Protein AF-A0A1D2W5T7-F1 (afdb_monomer)

Solvent-accessible surface area (backbone atoms only — not comparable to full-atom values): 7950 Å² total; per-residue (Å²): 133,84,79,81,75,55,67,69,58,53,54,51,51,51,51,52,50,53,52,50,51,50,52,52,44,51,51,34,52,51,49,40,47,42,39,49,69,76,66,62,48,64,67,79,83,39,41,67,46,51,48,54,44,51,53,52,51,50,53,51,53,52,51,38,10,49,66,32,52,65,69,72,65,90,66,56,71,65,58,53,53,50,49,43,51,52,52,13,48,52,48,6,49,54,54,22,52,52,47,20,51,73,76,45,80,57,52,87,46,71,67,36,53,52,46,17,51,51,44,13,52,52,41,34,51,52,54,52,51,52,49,52,53,40,51,53,40,9,56,54,21,41,54,53,56,64,74,73,107

Structure (mmCIF, N/CA/C/O backbone):
data_AF-A0A1D2W5T7-F1
#
_entry.id   AF-A0A1D2W5T7-F1
#
loop_
_atom_site.group_PDB
_atom_site.id
_atom_site.type_symbol
_atom_site.label_atom_id
_atom_site.label_alt_id
_atom_site.label_comp_id
_atom_site.label_asym_id
_atom_site.label_entity_id
_atom_site.label_seq_id
_atom_site.pdbx_PDB_ins_code
_atom_site.Cartn_x
_atom_site.Cartn_y
_atom_site.Cartn_z
_atom_site.occupancy
_atom_site.B_iso_or_equiv
_atom_site.auth_seq_id
_atom_site.auth_comp_id
_atom_site.auth_asym_id
_atom_site.auth_atom_id
_atom_site.pdbx_PDB_model_num
ATOM 1 N N . MET A 1 1 ? -23.166 -20.140 32.694 1.00 45.22 1 MET A N 1
ATOM 2 C CA . MET A 1 1 ? -22.192 -19.107 33.109 1.00 45.22 1 MET A CA 1
ATOM 3 C C . MET A 1 1 ? -21.396 -18.687 31.884 1.00 45.22 1 MET A C 1
ATOM 5 O O . MET A 1 1 ? -20.708 -19.525 31.320 1.00 45.22 1 MET A O 1
ATOM 9 N N . LYS A 1 2 ? -21.539 -17.440 31.418 1.00 52.62 2 LYS A N 1
ATOM 10 C CA . LYS A 1 2 ? -20.643 -16.873 30.397 1.00 52.62 2 LYS A CA 1
ATOM 11 C C . LYS A 1 2 ? -19.289 -16.681 31.086 1.00 52.62 2 LYS A C 1
ATOM 13 O O . LYS A 1 2 ? -19.241 -15.978 32.091 1.00 52.62 2 LYS A O 1
ATOM 18 N N . ALA A 1 3 ? -18.236 -17.350 30.622 1.00 61.34 3 ALA A N 1
ATOM 19 C CA . ALA A 1 3 ? -16.894 -17.098 31.133 1.00 61.34 3 ALA A CA 1
ATOM 20 C C . ALA A 1 3 ? -16.550 -15.639 30.812 1.00 61.34 3 ALA A C 1
ATOM 22 O O . ALA A 1 3 ? -16.519 -15.257 29.642 1.00 61.34 3 ALA A O 1
ATOM 23 N N . VAL A 1 4 ? -16.381 -14.814 31.843 1.00 67.88 4 VAL A N 1
ATOM 24 C CA . VAL A 1 4 ? -15.910 -13.440 31.674 1.00 67.88 4 VAL A CA 1
ATOM 25 C C . VAL A 1 4 ? -14.463 -13.552 31.208 1.00 67.88 4 VAL A C 1
ATOM 27 O O . VAL A 1 4 ? -13.594 -13.970 31.972 1.00 67.88 4 VAL A O 1
ATOM 30 N N . LYS A 1 5 ? -14.226 -13.292 29.920 1.00 68.38 5 LYS A N 1
ATOM 31 C CA . LYS A 1 5 ? -12.878 -13.255 29.350 1.00 68.38 5 LYS A CA 1
ATOM 32 C C . LYS A 1 5 ? -12.178 -12.032 29.950 1.00 68.38 5 LYS A C 1
ATOM 34 O O . LYS A 1 5 ? -12.748 -10.946 29.948 1.00 68.38 5 LYS A O 1
ATOM 39 N N . ASP A 1 6 ? -10.987 -12.219 30.511 1.00 86.06 6 ASP A N 1
ATOM 40 C CA . ASP A 1 6 ? -10.210 -11.118 31.087 1.00 86.06 6 ASP A CA 1
ATOM 41 C C . ASP A 1 6 ? -9.749 -10.178 29.961 1.00 86.06 6 ASP A C 1
ATOM 43 O O . ASP A 1 6 ? -8.974 -10.577 29.084 1.00 86.06 6 ASP A O 1
ATOM 47 N N . GLU A 1 7 ? -10.214 -8.927 29.996 1.00 86.06 7 GLU A N 1
ATOM 48 C CA . GLU A 1 7 ? -9.876 -7.887 29.017 1.00 86.06 7 GLU A CA 1
ATOM 49 C C . GLU A 1 7 ? -8.358 -7.689 28.870 1.00 86.06 7 GLU A C 1
ATOM 51 O O . GLU A 1 7 ? -7.861 -7.359 27.788 1.00 86.06 7 GLU A O 1
ATOM 56 N N . ARG A 1 8 ? -7.579 -7.922 29.938 1.00 85.00 8 ARG A N 1
ATOM 57 C CA . ARG A 1 8 ? -6.113 -7.814 29.893 1.00 85.00 8 ARG A CA 1
ATOM 58 C C . ARG A 1 8 ? -5.506 -8.909 29.027 1.00 85.00 8 ARG A C 1
ATOM 60 O O . ARG A 1 8 ? -4.585 -8.628 28.260 1.00 85.00 8 ARG A O 1
ATOM 67 N N . ILE A 1 9 ? -6.014 -10.135 29.146 1.00 87.00 9 ILE A N 1
ATOM 68 C CA . ILE A 1 9 ? -5.543 -11.283 28.364 1.00 87.00 9 ILE A CA 1
ATOM 69 C C . ILE A 1 9 ? -5.905 -11.077 26.892 1.00 87.00 9 ILE A C 1
ATOM 71 O O . ILE A 1 9 ? -5.043 -11.232 26.029 1.00 87.00 9 ILE A O 1
ATOM 75 N N . GLU A 1 10 ? -7.128 -10.628 26.605 1.00 88.00 10 GLU A N 1
ATOM 76 C CA . GLU A 1 10 ? -7.578 -10.330 25.240 1.00 88.00 10 GLU A CA 1
ATOM 77 C C . GLU A 1 10 ? -6.736 -9.232 24.571 1.00 88.00 10 GLU A C 1
ATOM 79 O O . GLU A 1 10 ? -6.321 -9.364 23.418 1.00 88.00 10 GLU A O 1
ATOM 84 N N . LYS A 1 11 ? -6.395 -8.165 25.303 1.00 87.06 11 LYS A N 1
ATOM 85 C CA . LYS A 1 11 ? -5.528 -7.098 24.784 1.00 87.06 11 LYS A CA 1
ATOM 86 C C . LYS A 1 11 ? -4.128 -7.602 24.425 1.00 87.06 11 LYS A C 1
ATOM 88 O O . LYS A 1 11 ? -3.545 -7.152 23.436 1.00 87.06 11 LYS A O 1
ATOM 93 N N . ILE A 1 12 ? -3.576 -8.514 25.225 1.00 89.06 12 ILE A N 1
ATOM 94 C CA . ILE A 1 12 ? -2.266 -9.124 24.970 1.00 89.06 12 ILE A CA 1
ATOM 95 C C . ILE A 1 12 ? -2.336 -10.057 23.752 1.00 89.06 12 ILE A C 1
ATOM 97 O O . ILE A 1 12 ? -1.475 -9.970 22.877 1.00 89.06 12 ILE A O 1
ATOM 101 N N . GLU A 1 13 ? -3.375 -10.888 23.660 1.00 88.88 13 GLU A N 1
ATOM 102 C CA . GLU A 1 13 ? -3.624 -11.790 22.527 1.00 88.88 13 GLU A CA 1
ATOM 103 C C . GLU A 1 13 ? -3.715 -11.007 21.207 1.00 88.88 13 GLU A C 1
ATOM 105 O O . GLU A 1 13 ? -2.975 -11.287 20.261 1.00 88.88 13 GLU A O 1
ATOM 110 N N . ASN A 1 14 ? -4.519 -9.940 21.178 1.00 86.75 14 ASN A N 1
ATOM 111 C CA . ASN A 1 14 ? -4.664 -9.066 20.013 1.00 86.75 14 ASN A CA 1
ATOM 112 C C . ASN A 1 14 ? -3.344 -8.383 19.622 1.00 86.75 14 ASN A C 1
ATOM 114 O O . ASN A 1 14 ? -3.035 -8.261 18.436 1.00 86.75 14 ASN A O 1
ATOM 118 N N . LYS A 1 15 ? -2.528 -7.974 20.603 1.00 88.81 15 LYS A N 1
ATOM 119 C CA . LYS A 1 15 ? -1.207 -7.380 20.347 1.00 88.81 15 LYS A CA 1
ATOM 120 C C . LYS A 1 15 ? -0.258 -8.376 19.680 1.00 88.81 15 LYS A C 1
ATOM 122 O O . LYS A 1 15 ? 0.398 -8.026 18.699 1.00 88.81 15 LYS A O 1
ATOM 127 N N . TYR A 1 16 ? -0.180 -9.607 20.187 1.00 91.75 16 TYR A N 1
ATOM 128 C CA . TYR A 1 16 ? 0.649 -10.643 19.568 1.00 91.75 16 TYR A CA 1
ATOM 129 C C . TYR A 1 16 ? 0.131 -11.038 18.186 1.00 91.75 16 TYR A C 1
ATOM 131 O O . TYR A 1 16 ? 0.937 -11.189 17.270 1.00 91.75 16 TYR A O 1
ATOM 139 N N . GLY A 1 17 ? -1.190 -11.113 18.003 1.00 91.62 17 GLY A N 1
ATOM 140 C CA . GLY A 1 17 ? -1.811 -11.336 16.698 1.00 91.62 17 GLY A CA 1
ATOM 141 C C . GLY A 1 17 ? -1.439 -10.257 15.677 1.00 91.62 17 GLY A C 1
ATOM 142 O O . GLY A 1 17 ? -1.021 -10.582 14.568 1.00 91.62 17 GLY A O 1
ATOM 143 N N . ALA A 1 18 ? -1.499 -8.978 16.061 1.00 88.06 18 ALA A N 1
ATOM 144 C CA . ALA A 1 18 ? -1.096 -7.868 15.197 1.00 88.06 18 ALA A CA 1
ATOM 145 C C . ALA A 1 18 ? 0.399 -7.925 14.837 1.00 88.06 18 ALA A C 1
ATOM 147 O O . ALA A 1 18 ? 0.764 -7.753 13.675 1.00 88.06 18 ALA A O 1
ATOM 148 N N . HIS A 1 19 ? 1.273 -8.219 15.805 1.00 92.50 19 HIS A N 1
ATOM 149 C CA . HIS A 1 19 ? 2.704 -8.390 15.538 1.00 92.50 19 HIS A CA 1
ATOM 150 C C . HIS A 1 19 ? 2.978 -9.572 14.599 1.00 92.50 19 HIS A C 1
ATOM 152 O O . HIS A 1 19 ? 3.754 -9.433 13.655 1.00 92.50 19 HIS A O 1
ATOM 158 N N . ALA A 1 20 ? 2.324 -10.716 14.816 1.00 94.12 20 ALA A N 1
ATOM 159 C CA . ALA A 1 20 ? 2.448 -11.880 13.945 1.00 94.12 20 ALA A CA 1
ATOM 160 C C . ALA A 1 20 ? 1.977 -11.561 12.519 1.00 94.12 20 ALA A C 1
ATOM 162 O O . ALA A 1 20 ? 2.668 -11.893 11.557 1.00 94.12 20 ALA A O 1
ATOM 163 N N . PHE A 1 21 ? 0.852 -10.851 12.378 1.00 93.50 21 PHE A N 1
ATOM 164 C CA . PHE A 1 21 ? 0.351 -10.395 11.084 1.00 93.50 21 PHE A CA 1
ATOM 165 C C . PHE A 1 21 ? 1.360 -9.495 10.356 1.00 93.50 21 PHE A C 1
ATOM 167 O O . PHE A 1 21 ? 1.617 -9.711 9.171 1.00 93.50 21 PHE A O 1
ATOM 174 N N . ILE A 1 22 ? 1.971 -8.529 11.053 1.00 92.06 22 ILE A N 1
ATOM 175 C CA . ILE A 1 22 ? 2.999 -7.642 10.482 1.00 92.06 22 ILE A CA 1
ATOM 176 C C . ILE A 1 22 ? 4.215 -8.447 10.014 1.00 92.06 22 ILE A C 1
ATOM 178 O O . ILE A 1 22 ? 4.685 -8.242 8.896 1.00 92.06 22 ILE A O 1
ATOM 182 N N . ILE A 1 23 ? 4.704 -9.385 10.830 1.00 95.94 23 ILE A N 1
ATOM 183 C CA . ILE A 1 23 ? 5.864 -10.222 10.490 1.00 95.94 23 ILE A CA 1
ATOM 184 C C . ILE A 1 23 ? 5.569 -11.081 9.255 1.00 95.94 23 ILE A C 1
ATOM 186 O O . ILE A 1 23 ? 6.355 -11.083 8.309 1.00 95.94 23 ILE A O 1
ATOM 190 N N . ILE A 1 24 ? 4.427 -11.776 9.226 1.00 96.38 24 ILE A N 1
ATOM 191 C CA . ILE A 1 24 ? 4.031 -12.617 8.085 1.00 96.38 24 ILE A CA 1
ATOM 192 C C . ILE A 1 24 ? 3.877 -11.765 6.823 1.00 96.38 24 ILE A C 1
ATOM 194 O O . ILE A 1 24 ? 4.383 -12.133 5.765 1.00 96.38 24 ILE A O 1
ATOM 198 N N . SER A 1 25 ? 3.235 -10.604 6.935 1.00 93.81 25 SER A N 1
ATOM 199 C CA . SER A 1 25 ? 3.067 -9.667 5.821 1.00 93.81 25 SER A CA 1
ATOM 200 C C . SER A 1 25 ? 4.412 -9.191 5.269 1.00 93.81 25 SER A C 1
ATOM 202 O O . SER A 1 25 ? 4.621 -9.205 4.057 1.00 93.81 25 SER A O 1
ATOM 204 N N . ALA A 1 26 ? 5.353 -8.838 6.149 1.00 93.12 26 ALA A N 1
ATOM 205 C CA . ALA A 1 26 ? 6.701 -8.438 5.762 1.00 93.12 26 ALA A CA 1
ATOM 206 C C . ALA A 1 26 ? 7.459 -9.570 5.052 1.00 93.12 26 ALA A C 1
ATOM 208 O O . ALA A 1 26 ? 8.131 -9.319 4.050 1.00 93.12 26 ALA A O 1
ATOM 209 N N . LEU A 1 27 ? 7.322 -10.815 5.521 1.00 96.12 27 LEU A N 1
ATOM 210 C CA . LEU A 1 27 ? 7.927 -11.989 4.884 1.00 96.12 27 LEU A CA 1
ATOM 211 C C . LEU A 1 27 ? 7.330 -12.268 3.500 1.00 96.12 27 LEU A C 1
ATOM 213 O O . LEU A 1 27 ? 8.081 -12.519 2.560 1.00 96.12 27 LEU A O 1
ATOM 217 N N . LEU A 1 28 ? 6.004 -12.186 3.351 1.00 96.50 28 LEU A N 1
ATOM 218 C CA . LEU A 1 28 ? 5.323 -12.392 2.068 1.00 96.50 28 LEU A CA 1
ATOM 219 C C . LEU A 1 28 ? 5.736 -11.338 1.036 1.00 96.50 28 LEU A C 1
ATOM 221 O O . LEU A 1 28 ? 6.112 -11.698 -0.081 1.00 96.50 28 LEU A O 1
ATOM 225 N N . ILE A 1 29 ? 5.738 -10.056 1.420 1.00 92.31 29 ILE A N 1
ATOM 226 C CA . ILE A 1 29 ? 6.212 -8.971 0.550 1.00 92.31 29 ILE A CA 1
ATOM 227 C C . ILE A 1 29 ? 7.682 -9.189 0.184 1.00 92.31 29 ILE A C 1
ATOM 229 O O . ILE A 1 29 ? 8.031 -9.136 -0.993 1.00 92.31 29 ILE A O 1
ATOM 233 N N . SER A 1 30 ? 8.544 -9.464 1.167 1.00 92.50 30 SER A N 1
ATOM 234 C CA . SER A 1 30 ? 9.977 -9.672 0.921 1.00 92.50 30 SER A CA 1
ATOM 235 C C . SER A 1 30 ? 10.225 -10.852 -0.019 1.00 92.50 30 SER A C 1
ATOM 237 O O . SER A 1 30 ? 11.044 -10.740 -0.927 1.00 92.50 30 SER A O 1
ATOM 239 N N . SER A 1 31 ? 9.483 -11.954 0.140 1.00 94.81 31 SER A N 1
ATOM 240 C CA . SER A 1 31 ? 9.542 -13.112 -0.760 1.00 94.81 31 SER A CA 1
ATOM 241 C C . SER A 1 31 ? 9.149 -12.735 -2.191 1.00 94.81 31 SER A C 1
ATOM 243 O O . SER A 1 31 ? 9.893 -13.018 -3.132 1.00 94.81 31 SER A O 1
ATOM 245 N N . ALA A 1 32 ? 8.021 -12.037 -2.365 1.00 92.75 32 ALA A N 1
ATOM 246 C CA . ALA A 1 32 ? 7.553 -11.601 -3.678 1.00 92.75 32 ALA A CA 1
ATOM 247 C C . ALA A 1 32 ? 8.546 -10.638 -4.352 1.00 92.75 32 ALA A C 1
ATOM 249 O O . ALA A 1 32 ? 8.858 -10.800 -5.533 1.00 92.75 32 ALA A O 1
ATOM 250 N N . LEU A 1 33 ? 9.102 -9.680 -3.603 1.00 88.38 33 LEU A N 1
ATOM 251 C CA . LEU A 1 33 ? 10.123 -8.759 -4.105 1.00 88.38 33 LEU A CA 1
ATOM 252 C C . LEU A 1 33 ? 11.414 -9.489 -4.474 1.00 88.38 33 LEU A C 1
ATOM 254 O O . LEU A 1 33 ? 11.968 -9.231 -5.537 1.00 88.38 33 LEU A O 1
ATOM 258 N N . PHE A 1 34 ? 11.877 -10.427 -3.649 1.00 90.69 34 PHE A N 1
ATOM 259 C CA . PHE A 1 34 ? 13.071 -11.216 -3.941 1.00 90.69 34 PHE A CA 1
ATOM 260 C C . PHE A 1 34 ? 12.894 -12.047 -5.219 1.00 90.69 34 PHE A C 1
ATOM 262 O O . PHE A 1 34 ? 13.729 -11.987 -6.123 1.00 90.69 34 PHE A O 1
ATOM 269 N N . LYS A 1 35 ? 11.768 -12.758 -5.351 1.00 93.31 35 LYS A N 1
ATOM 270 C CA . LYS A 1 35 ? 11.448 -13.544 -6.552 1.00 93.31 35 LYS A CA 1
ATOM 271 C C . LYS A 1 35 ? 11.306 -12.671 -7.802 1.00 93.31 35 LYS A C 1
ATOM 273 O O . LYS A 1 35 ? 11.799 -13.046 -8.862 1.00 93.31 35 LYS A O 1
ATOM 278 N N . SER A 1 36 ? 10.666 -11.510 -7.680 1.00 87.50 36 SER A N 1
ATOM 279 C CA . SER A 1 36 ? 10.417 -10.601 -8.803 1.00 87.50 36 SER A CA 1
ATOM 280 C C . SER A 1 36 ? 11.666 -9.832 -9.248 1.00 87.50 36 SER A C 1
ATOM 282 O O . SER A 1 36 ? 11.925 -9.723 -10.445 1.00 87.50 36 SER A O 1
ATOM 284 N N . LEU A 1 37 ? 12.443 -9.298 -8.300 1.00 85.31 37 LEU A N 1
ATOM 285 C CA . LEU A 1 37 ? 13.539 -8.363 -8.577 1.00 85.31 37 LEU A CA 1
ATOM 286 C C . LEU A 1 37 ? 14.911 -9.037 -8.622 1.00 85.31 37 LEU A C 1
ATOM 288 O O . LEU A 1 37 ? 15.722 -8.683 -9.470 1.00 85.31 37 LEU A O 1
ATOM 292 N N . ILE A 1 38 ? 15.180 -9.986 -7.720 1.00 88.81 38 ILE A N 1
ATOM 293 C CA . ILE A 1 38 ? 16.498 -10.634 -7.617 1.00 88.81 38 ILE A CA 1
ATOM 294 C C . ILE A 1 38 ? 16.562 -11.868 -8.512 1.00 88.81 38 ILE A C 1
ATOM 296 O O . ILE A 1 38 ? 17.522 -12.043 -9.255 1.00 88.81 38 ILE A O 1
ATOM 300 N N . LEU A 1 39 ? 15.531 -12.714 -8.464 1.00 91.44 39 LEU A 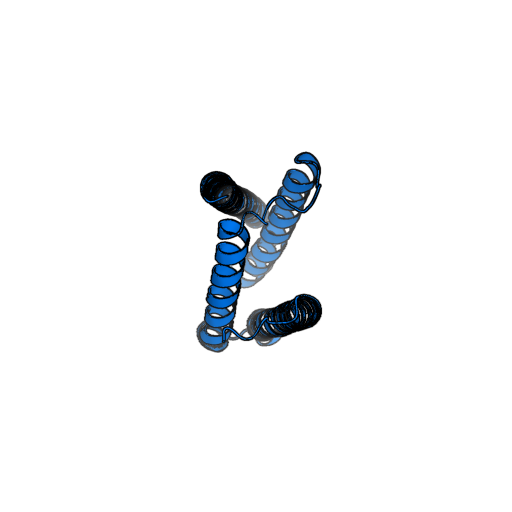N 1
ATOM 301 C CA . LEU A 1 39 ? 15.488 -13.948 -9.255 1.00 91.44 39 LEU A CA 1
ATOM 302 C C . LEU A 1 39 ? 14.866 -13.764 -10.647 1.00 91.44 39 LEU A C 1
AT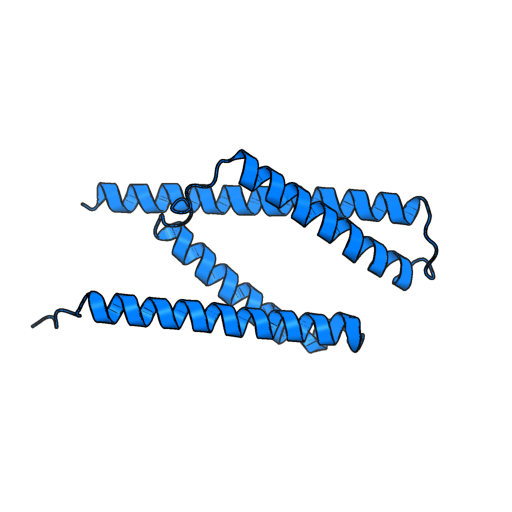OM 304 O O . LEU A 1 39 ? 14.948 -14.674 -11.467 1.00 91.44 39 LEU A O 1
ATOM 308 N N . ASN A 1 40 ? 14.241 -12.610 -10.910 1.00 87.88 40 ASN A N 1
ATOM 309 C CA . ASN A 1 40 ? 13.548 -12.298 -12.164 1.00 87.88 40 ASN A CA 1
ATOM 310 C C . ASN A 1 40 ? 12.551 -13.396 -12.599 1.00 87.88 40 ASN A C 1
ATOM 312 O O . ASN A 1 40 ? 12.431 -13.721 -13.781 1.00 87.88 40 ASN A O 1
ATOM 316 N N . LEU A 1 41 ? 11.849 -13.996 -11.632 1.00 91.75 41 LEU A N 1
ATOM 317 C CA . LEU A 1 41 ? 10.863 -15.043 -11.890 1.00 91.75 41 LEU A CA 1
ATOM 318 C C . LEU A 1 41 ? 9.550 -14.452 -12.426 1.00 91.75 41 LEU A C 1
ATOM 320 O O . LEU A 1 41 ? 9.179 -13.326 -12.071 1.00 91.75 41 LEU A O 1
ATOM 324 N N . PRO A 1 42 ? 8.797 -15.206 -13.248 1.00 92.25 42 PRO A N 1
ATOM 325 C CA . PRO A 1 42 ? 7.492 -14.759 -13.713 1.00 92.25 42 PRO A CA 1
ATOM 326 C C . PRO A 1 42 ? 6.485 -14.688 -12.555 1.00 92.25 42 PRO A C 1
ATOM 328 O O . PRO A 1 42 ? 6.559 -15.461 -11.603 1.00 92.25 42 PRO A O 1
ATOM 331 N N . PHE A 1 43 ? 5.493 -13.794 -12.671 1.00 87.31 43 PHE A N 1
ATOM 332 C CA . PHE A 1 43 ? 4.479 -13.522 -11.633 1.00 87.31 43 PHE A CA 1
ATOM 333 C C . PHE A 1 43 ? 3.801 -14.777 -11.069 1.00 87.31 43 PHE A C 1
ATOM 335 O O . PHE A 1 43 ? 3.505 -14.849 -9.879 1.00 87.31 43 PHE A O 1
ATOM 342 N N . LYS A 1 44 ? 3.615 -15.802 -11.907 1.00 94.94 44 LYS A N 1
ATOM 343 C CA . LYS A 1 44 ? 3.026 -17.088 -11.517 1.00 94.94 44 LYS A CA 1
ATOM 344 C C . LYS A 1 44 ? 3.763 -17.762 -10.346 1.00 94.94 44 LYS A C 1
ATOM 346 O O . LYS A 1 44 ? 3.105 -18.392 -9.526 1.00 94.94 44 LYS A O 1
ATOM 351 N N . GLU A 1 45 ? 5.080 -17.581 -10.230 1.00 95.69 45 GLU A N 1
ATOM 352 C CA . GLU A 1 45 ? 5.929 -18.207 -9.198 1.00 95.69 45 GLU A CA 1
ATOM 353 C C . GLU A 1 45 ? 5.822 -17.553 -7.811 1.00 95.69 45 GLU A C 1
ATOM 355 O O . GLU A 1 45 ? 6.322 -18.097 -6.822 1.00 95.69 45 GLU A O 1
ATOM 360 N N . TYR A 1 46 ? 5.202 -16.374 -7.722 1.00 94.56 46 TYR A N 1
ATOM 361 C CA . TYR A 1 46 ? 4.925 -15.679 -6.458 1.00 94.56 46 TYR A CA 1
ATOM 362 C C . TYR A 1 46 ? 3.472 -15.196 -6.339 1.00 94.56 46 TYR A C 1
ATOM 364 O O . TYR A 1 46 ? 3.132 -14.341 -5.512 1.00 94.56 46 TYR A O 1
ATOM 372 N N . LEU A 1 47 ? 2.592 -15.748 -7.180 1.00 94.44 47 LEU A N 1
ATOM 373 C CA . LEU A 1 47 ? 1.172 -15.422 -7.203 1.00 94.44 47 LEU A CA 1
ATOM 374 C C . LEU A 1 47 ? 0.506 -15.798 -5.878 1.00 94.44 47 LEU A C 1
ATOM 376 O O . LEU A 1 47 ? -0.270 -15.015 -5.337 1.00 94.44 47 LEU A O 1
ATOM 380 N N . THR A 1 48 ? 0.830 -16.974 -5.340 1.00 95.25 48 THR A N 1
ATOM 381 C CA . THR A 1 48 ? 0.245 -17.478 -4.093 1.00 95.25 48 THR A CA 1
ATOM 382 C C . THR A 1 48 ? 0.565 -16.559 -2.916 1.00 95.25 48 THR A C 1
ATOM 384 O O . THR A 1 48 ? -0.345 -16.163 -2.191 1.00 95.25 48 THR A O 1
ATOM 387 N N . GLU A 1 49 ? 1.825 -16.150 -2.750 1.00 92.62 49 GLU A N 1
ATOM 388 C CA . GLU A 1 49 ? 2.237 -15.214 -1.699 1.00 92.62 49 GLU A CA 1
ATOM 389 C C . GLU A 1 49 ? 1.538 -13.867 -1.847 1.00 92.62 49 GLU A C 1
ATOM 391 O O . GLU A 1 49 ? 1.071 -13.296 -0.861 1.00 92.62 49 GLU A O 1
ATOM 396 N N . THR A 1 50 ? 1.415 -13.394 -3.088 1.00 92.25 50 THR A N 1
ATOM 397 C CA . THR A 1 50 ? 0.735 -12.136 -3.401 1.00 92.25 50 THR A CA 1
ATOM 398 C C . THR A 1 50 ? -0.747 -12.210 -3.031 1.00 92.25 50 THR A C 1
ATOM 400 O O . THR A 1 50 ? -1.260 -11.301 -2.385 1.00 92.25 50 THR A O 1
ATOM 403 N N . ILE A 1 51 ? -1.441 -13.302 -3.367 1.00 95.88 51 ILE A N 1
ATOM 404 C CA . ILE A 1 51 ? -2.856 -13.501 -3.022 1.00 95.88 51 ILE A CA 1
ATOM 405 C C . ILE A 1 51 ? -3.047 -13.563 -1.505 1.00 95.88 51 ILE A C 1
ATOM 407 O O . ILE A 1 51 ? -3.925 -12.881 -0.980 1.00 95.88 51 ILE A O 1
ATOM 411 N N . ILE A 1 52 ? -2.229 -14.345 -0.793 1.00 95.88 52 ILE A N 1
ATOM 412 C CA . ILE A 1 52 ? -2.323 -14.464 0.670 1.00 95.88 52 ILE A CA 1
ATOM 413 C C . ILE A 1 52 ? -2.113 -13.093 1.319 1.00 95.88 52 ILE A C 1
ATOM 415 O O . ILE A 1 52 ? -2.889 -12.697 2.191 1.00 95.88 52 ILE A O 1
ATOM 419 N N . PHE A 1 53 ? -1.109 -12.347 0.859 1.00 94.94 53 PHE A N 1
ATOM 420 C CA . PHE A 1 53 ? -0.832 -11.001 1.341 1.00 94.94 53 PHE A CA 1
ATOM 421 C C . PHE A 1 53 ? -2.009 -10.043 1.094 1.00 94.94 53 PHE A C 1
ATOM 423 O O . PHE A 1 53 ? -2.435 -9.342 2.016 1.00 94.94 53 PHE A O 1
ATOM 430 N N . LEU A 1 54 ? -2.570 -10.038 -0.119 1.00 92.94 54 LEU A N 1
ATOM 431 C CA . LEU A 1 54 ? -3.688 -9.168 -0.490 1.00 92.94 54 LEU A CA 1
ATOM 432 C C . LEU A 1 54 ? -4.961 -9.497 0.296 1.00 92.94 54 LEU A C 1
ATOM 434 O O . LEU A 1 54 ? -5.594 -8.589 0.833 1.00 92.94 54 LEU A O 1
ATOM 438 N N . ILE A 1 55 ? -5.324 -10.779 0.408 1.00 95.38 55 ILE A N 1
ATOM 439 C CA . ILE A 1 55 ? -6.507 -11.213 1.163 1.00 95.38 55 ILE A CA 1
ATOM 440 C C . ILE A 1 55 ? -6.337 -10.886 2.648 1.00 95.38 55 ILE A C 1
ATOM 442 O O . ILE A 1 55 ? -7.245 -10.318 3.252 1.00 95.38 55 ILE A O 1
ATOM 446 N N . GLY A 1 56 ? -5.180 -11.208 3.234 1.00 93.62 56 GLY A N 1
ATOM 447 C CA . GLY A 1 56 ? -4.906 -10.952 4.647 1.00 93.62 56 GLY A CA 1
ATOM 448 C C . GLY A 1 56 ? -4.958 -9.463 4.985 1.00 93.62 56 GLY A C 1
ATOM 449 O O . GLY A 1 56 ? -5.656 -9.060 5.916 1.00 93.62 56 GLY A O 1
ATOM 450 N N . THR A 1 57 ? -4.285 -8.636 4.183 1.00 91.56 57 THR A N 1
ATOM 451 C CA . THR A 1 57 ? -4.270 -7.176 4.357 1.00 91.56 57 THR A CA 1
ATOM 452 C C . THR A 1 57 ? -5.644 -6.567 4.124 1.00 91.56 57 THR A C 1
ATOM 454 O O . THR A 1 57 ? -6.091 -5.752 4.929 1.00 91.56 57 THR A O 1
ATOM 457 N N . GLY A 1 58 ? -6.352 -6.997 3.077 1.00 90.81 58 GLY A N 1
ATOM 458 C CA . GLY A 1 58 ? -7.711 -6.545 2.794 1.00 90.81 58 GLY A CA 1
ATOM 459 C C . GLY A 1 58 ? -8.672 -6.877 3.934 1.00 90.81 58 GLY A C 1
ATOM 460 O O . GLY A 1 58 ? -9.390 -5.999 4.410 1.00 90.81 58 GLY A O 1
ATOM 461 N N . TYR A 1 59 ? -8.642 -8.114 4.434 1.00 92.50 59 TYR A N 1
ATOM 462 C CA . TYR A 1 59 ? -9.458 -8.531 5.573 1.00 92.50 59 TYR A CA 1
ATOM 463 C C . TYR A 1 59 ? -9.155 -7.703 6.827 1.00 92.50 59 TYR A C 1
ATOM 465 O O . TYR A 1 59 ? -10.077 -7.188 7.463 1.00 92.50 59 TYR A O 1
ATOM 473 N N . TYR A 1 60 ? -7.873 -7.539 7.165 1.00 90.06 60 TYR A N 1
ATOM 474 C CA . TYR A 1 60 ? -7.447 -6.761 8.325 1.00 90.06 60 TYR A CA 1
ATOM 475 C C . TYR A 1 60 ? -7.885 -5.293 8.222 1.00 90.06 60 TYR A C 1
ATOM 477 O O . TYR A 1 60 ? -8.499 -4.764 9.150 1.00 90.06 60 TYR A O 1
ATOM 485 N N . ALA A 1 61 ? -7.663 -4.656 7.069 1.00 88.50 61 ALA A N 1
ATOM 486 C CA . ALA A 1 61 ? -8.053 -3.270 6.825 1.00 88.50 61 ALA A CA 1
ATOM 487 C C . ALA A 1 61 ? -9.576 -3.072 6.910 1.00 88.50 61 ALA A C 1
ATOM 489 O O . ALA A 1 61 ? -10.041 -2.149 7.578 1.00 88.50 61 ALA A O 1
ATOM 490 N N . ILE A 1 62 ? -10.365 -3.973 6.311 1.00 89.94 62 ILE A N 1
ATOM 491 C CA . ILE A 1 62 ? -11.834 -3.943 6.394 1.00 89.94 62 ILE A CA 1
ATOM 492 C C . ILE A 1 62 ? -12.304 -4.116 7.842 1.00 89.94 62 ILE A C 1
ATOM 494 O O . ILE A 1 62 ? -13.245 -3.444 8.261 1.00 89.94 62 ILE A O 1
ATOM 498 N N . ARG A 1 63 ? -11.672 -5.002 8.623 1.00 89.56 63 ARG A N 1
ATOM 499 C CA . ARG A 1 63 ? -12.020 -5.207 10.037 1.00 89.56 63 ARG A CA 1
AT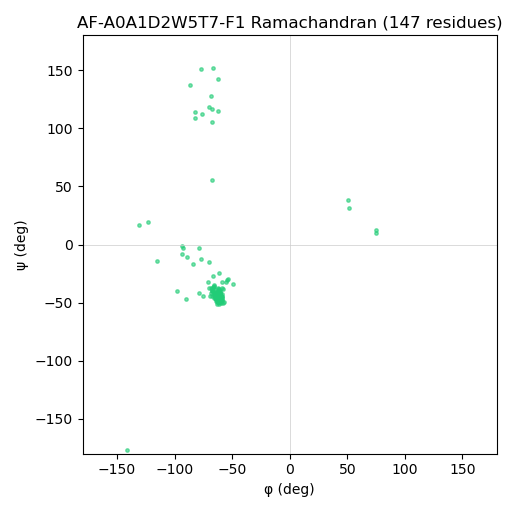OM 500 C C . ARG A 1 63 ? -11.738 -3.972 10.883 1.00 89.56 63 ARG A C 1
ATOM 502 O O . ARG A 1 63 ? -12.612 -3.582 11.649 1.00 89.56 63 ARG A O 1
ATOM 509 N N . ILE A 1 64 ? -10.577 -3.341 10.709 1.00 86.62 64 ILE A N 1
ATOM 510 C CA . ILE A 1 64 ? -10.236 -2.086 11.393 1.00 86.62 64 ILE A CA 1
ATOM 511 C C . ILE A 1 64 ? -11.218 -0.980 11.024 1.00 86.62 64 ILE A C 1
ATOM 513 O O . ILE A 1 64 ? -11.729 -0.299 11.913 1.00 86.62 64 ILE A O 1
ATOM 517 N N . ALA A 1 65 ? -11.497 -0.815 9.730 1.00 87.12 65 ALA A N 1
ATOM 518 C CA . ALA A 1 65 ? -12.437 0.190 9.266 1.00 87.12 65 ALA A CA 1
ATOM 519 C C . ALA A 1 65 ? -13.833 -0.076 9.842 1.00 87.12 65 ALA A C 1
ATOM 521 O O . ALA A 1 65 ? -14.386 0.777 10.510 1.00 87.12 65 ALA A O 1
ATOM 522 N N . ASN A 1 66 ? -14.384 -1.283 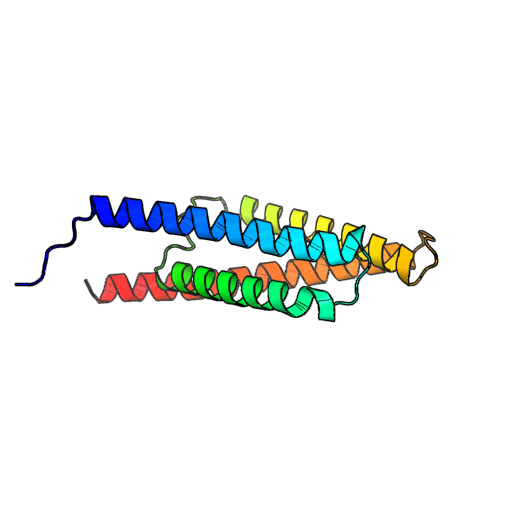9.733 1.00 86.38 66 ASN A N 1
ATOM 523 C CA . ASN A 1 66 ? -15.702 -1.579 10.310 1.00 86.38 66 ASN A CA 1
ATOM 524 C C . ASN A 1 66 ? -15.766 -1.422 11.840 1.00 86.38 66 ASN A C 1
ATOM 526 O O . ASN A 1 66 ? -16.849 -1.193 12.373 1.00 86.38 66 ASN A O 1
ATOM 530 N N . ALA A 1 67 ? -14.637 -1.540 12.540 1.00 86.31 67 ALA A N 1
ATOM 531 C CA . ALA A 1 67 ? -14.548 -1.282 13.974 1.00 86.31 67 ALA A CA 1
ATOM 532 C C . ALA A 1 67 ? -14.476 0.216 14.326 1.00 86.31 67 ALA A C 1
ATOM 534 O O . ALA A 1 67 ? -14.433 0.543 15.508 1.00 86.31 67 ALA A O 1
ATOM 535 N N . GLY A 1 68 ? -14.435 1.114 13.337 1.00 82.81 68 GLY A N 1
ATOM 536 C CA . GLY A 1 68 ? -14.285 2.550 13.562 1.00 82.81 68 GLY A CA 1
ATOM 537 C C . GLY A 1 68 ? -12.869 2.973 13.959 1.00 82.81 68 GLY A C 1
ATOM 538 O O . GLY A 1 68 ? -12.646 4.080 14.429 1.00 82.81 68 GLY A O 1
ATOM 539 N N . LEU A 1 69 ? -11.881 2.089 13.809 1.00 81.62 69 LEU A N 1
ATOM 540 C CA . LEU A 1 69 ? -10.537 2.318 14.342 1.00 81.62 69 LEU A CA 1
ATOM 541 C C . LEU A 1 69 ? -9.586 2.962 13.328 1.00 81.62 69 LEU A C 1
ATOM 543 O O . LEU A 1 69 ? -8.444 3.263 13.671 1.00 81.62 69 LEU A O 1
ATOM 547 N N . PHE A 1 70 ? -10.040 3.221 12.100 1.00 79.00 70 PHE A N 1
ATOM 548 C CA . PHE A 1 70 ? -9.200 3.778 11.036 1.00 79.00 70 PHE A CA 1
ATOM 549 C C . PHE A 1 70 ? -8.751 5.221 11.327 1.00 79.00 70 PHE A C 1
ATOM 551 O O . PHE A 1 70 ? -7.682 5.638 10.889 1.00 79.00 70 PHE A O 1
ATOM 558 N N . HIS A 1 71 ? -9.535 5.971 12.109 1.00 66.38 71 HIS A N 1
ATOM 559 C CA . HIS A 1 71 ? -9.277 7.372 12.467 1.00 66.38 71 HIS A CA 1
ATOM 560 C C . HIS A 1 71 ? -8.498 7.570 13.772 1.00 66.38 71 HIS A C 1
ATOM 562 O O . HIS A 1 71 ? -8.198 8.702 14.147 1.00 66.38 71 HIS A O 1
ATOM 568 N N . THR A 1 72 ? -8.171 6.492 14.488 1.00 58.78 72 THR A N 1
ATOM 569 C CA . THR A 1 72 ? -7.586 6.594 15.837 1.00 58.78 72 THR A CA 1
ATOM 570 C C . THR A 1 72 ? -6.154 7.130 15.854 1.00 58.78 72 THR A C 1
ATOM 572 O O . THR A 1 72 ? -5.677 7.583 16.897 1.00 58.78 72 THR A O 1
ATOM 575 N N . VAL A 1 73 ? -5.479 7.162 14.703 1.00 55.56 73 VAL A N 1
ATOM 576 C CA . VAL A 1 73 ? -4.195 7.847 14.562 1.00 55.56 73 VAL A CA 1
ATOM 577 C C . VAL A 1 73 ? -4.478 9.336 14.344 1.00 55.56 73 VAL A C 1
ATOM 579 O O . VAL A 1 73 ? -4.976 9.729 13.292 1.00 55.56 73 VAL A O 1
ATOM 582 N N . LYS A 1 74 ? -4.184 10.174 15.350 1.00 57.31 74 LYS A N 1
A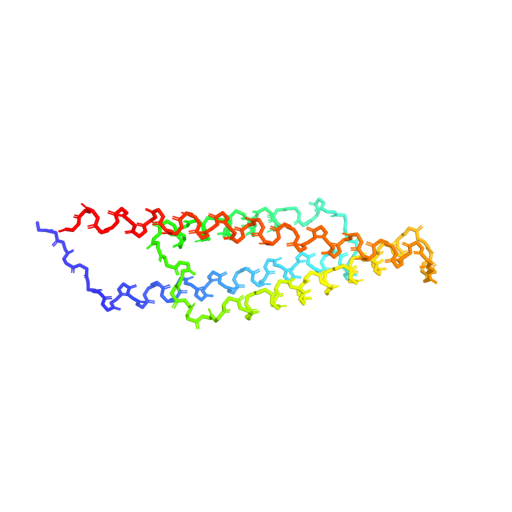TOM 583 C CA . LYS A 1 74 ? -4.264 11.649 15.286 1.00 57.31 74 LYS A CA 1
ATOM 584 C C . LYS A 1 74 ? -3.210 12.232 14.330 1.00 57.31 74 LYS A C 1
ATOM 586 O O . LYS A 1 74 ? -2.399 13.066 14.725 1.00 57.31 74 LYS A O 1
ATOM 591 N N . GLU A 1 75 ? -3.189 11.799 13.080 1.00 65.19 75 GLU A N 1
ATOM 592 C CA . GLU A 1 75 ? -2.370 12.443 12.063 1.00 65.19 75 GLU A CA 1
ATOM 593 C C . GLU A 1 75 ? -3.149 13.593 11.438 1.00 65.19 75 GLU A C 1
ATOM 595 O O . GLU A 1 75 ? -4.345 13.499 11.151 1.00 65.19 75 GLU A O 1
ATOM 600 N N . SER A 1 76 ? -2.469 14.718 11.236 1.00 77.00 76 SER A N 1
ATOM 601 C CA . SER A 1 76 ? -3.058 15.809 10.473 1.00 77.00 76 SER A CA 1
ATOM 602 C C . SER A 1 76 ? -3.325 15.333 9.036 1.00 77.00 76 SER A C 1
ATOM 604 O O . SER A 1 76 ? -2.517 14.613 8.445 1.00 77.00 76 SER A O 1
ATOM 606 N N . LYS A 1 77 ? -4.442 15.767 8.437 1.00 80.38 77 LYS A N 1
ATOM 607 C CA . LYS A 1 77 ? -4.775 15.428 7.039 1.00 80.38 77 LYS A CA 1
ATOM 608 C C . LYS A 1 77 ? -3.647 15.783 6.063 1.00 80.38 77 LYS A C 1
ATOM 610 O O . LYS A 1 77 ? -3.482 15.106 5.055 1.00 80.38 77 LYS A O 1
ATOM 615 N N . ILE A 1 78 ? -2.859 16.817 6.370 1.00 85.88 78 ILE A N 1
ATOM 616 C CA . ILE A 1 78 ? -1.723 17.221 5.539 1.00 85.88 78 ILE A CA 1
ATOM 617 C C . ILE A 1 78 ? -0.595 16.179 5.559 1.00 85.88 78 ILE A C 1
ATOM 619 O O . ILE A 1 78 ? -0.036 15.908 4.503 1.00 85.88 78 ILE A O 1
ATOM 623 N N . TYR A 1 79 ? -0.316 15.520 6.691 1.00 87.94 79 TYR A N 1
ATOM 624 C CA . TYR A 1 79 ? 0.679 14.437 6.737 1.00 87.94 79 TYR A CA 1
ATOM 625 C C . TYR A 1 79 ? 0.242 13.214 5.926 1.00 87.94 79 TYR A C 1
ATOM 627 O O . TYR A 1 79 ? 1.065 12.624 5.232 1.00 87.94 79 TYR A O 1
ATOM 635 N N . ILE A 1 80 ? -1.055 12.892 5.934 1.00 88.56 80 ILE A N 1
ATOM 636 C CA . ILE A 1 80 ? -1.619 11.805 5.119 1.00 88.56 80 ILE A CA 1
ATOM 637 C C . ILE A 1 80 ? -1.474 12.114 3.622 1.00 88.56 80 ILE A C 1
ATOM 639 O O . ILE A 1 80 ? -1.021 11.279 2.848 1.00 88.56 80 ILE A O 1
ATOM 643 N N . ILE A 1 81 ? -1.806 13.334 3.193 1.00 90.62 81 ILE A N 1
ATOM 644 C CA . ILE A 1 81 ? -1.669 13.719 1.780 1.00 90.62 81 ILE A CA 1
ATOM 645 C C . ILE A 1 81 ? -0.195 13.714 1.354 1.00 90.62 81 ILE A C 1
ATOM 647 O O . ILE A 1 81 ? 0.132 13.230 0.269 1.00 90.62 81 ILE A O 1
ATOM 651 N N . ILE A 1 82 ? 0.703 14.215 2.210 1.00 93.06 82 ILE A N 1
ATOM 652 C CA . ILE A 1 82 ? 2.149 14.183 1.959 1.00 93.06 82 ILE A CA 1
ATOM 653 C C . ILE A 1 82 ? 2.636 12.738 1.840 1.00 93.06 82 ILE A C 1
ATOM 655 O O . ILE A 1 82 ? 3.396 12.440 0.922 1.00 93.06 82 ILE A O 1
ATOM 659 N N . SER A 1 83 ? 2.193 11.829 2.712 1.00 91.44 83 SER A N 1
ATOM 660 C CA . SER A 1 83 ? 2.608 10.427 2.635 1.00 91.44 83 SER A CA 1
ATOM 661 C C . SER A 1 83 ? 2.130 9.776 1.337 1.00 91.44 83 SER A C 1
ATOM 663 O O . SER A 1 83 ? 2.926 9.124 0.666 1.00 91.44 83 SER A O 1
ATOM 665 N N . PHE A 1 84 ? 0.899 10.045 0.891 1.00 94.19 84 PHE A N 1
ATOM 666 C CA . PHE A 1 84 ? 0.395 9.548 -0.395 1.00 94.19 84 PHE A CA 1
ATOM 667 C C . PHE A 1 84 ? 1.208 10.085 -1.572 1.00 94.19 84 PHE A C 1
ATOM 669 O O . PHE A 1 84 ? 1.566 9.328 -2.478 1.00 94.19 84 PHE A O 1
ATOM 676 N N . ALA A 1 85 ? 1.541 11.377 -1.554 1.00 96.12 85 ALA A N 1
ATOM 677 C CA . ALA A 1 85 ? 2.368 12.002 -2.580 1.00 96.12 85 ALA A CA 1
ATOM 678 C C . ALA A 1 85 ? 3.775 11.382 -2.624 1.00 96.12 85 ALA A C 1
ATOM 680 O O . ALA A 1 85 ? 4.246 10.990 -3.687 1.00 96.12 85 ALA A O 1
ATOM 681 N N . VAL A 1 86 ? 4.427 11.211 -1.473 1.00 96.62 86 VAL A N 1
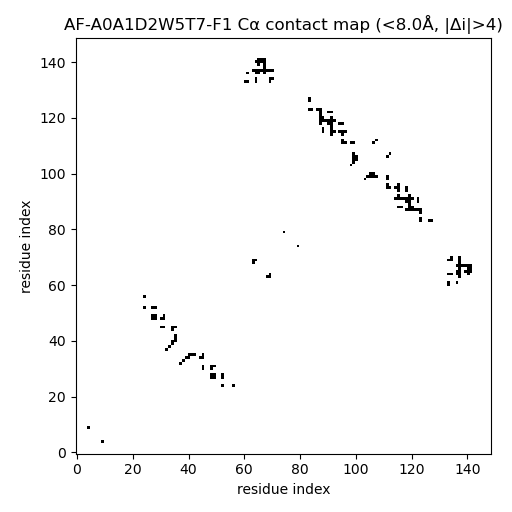ATOM 682 C CA . VAL A 1 86 ? 5.762 10.599 -1.404 1.00 96.62 86 VAL A CA 1
ATOM 683 C C . VAL A 1 86 ? 5.721 9.143 -1.869 1.00 96.62 86 VAL A C 1
ATOM 685 O O . VAL A 1 86 ? 6.515 8.753 -2.724 1.00 96.62 86 VAL A O 1
ATOM 688 N N . THR A 1 87 ? 4.782 8.338 -1.365 1.00 94.25 87 THR A N 1
ATOM 689 C CA . THR A 1 87 ? 4.653 6.922 -1.741 1.00 94.25 87 THR A CA 1
ATOM 690 C C . THR A 1 87 ? 4.383 6.753 -3.233 1.00 94.25 87 THR A C 1
ATOM 692 O O . THR A 1 87 ? 5.002 5.904 -3.872 1.00 94.25 87 THR A O 1
ATOM 695 N N . SER A 1 88 ? 3.500 7.568 -3.808 1.00 97.44 88 SER A N 1
ATOM 696 C CA . SER A 1 88 ? 3.168 7.501 -5.234 1.00 97.44 88 SER A CA 1
ATOM 697 C C . SER A 1 88 ? 4.332 7.911 -6.140 1.00 97.44 88 SER A C 1
ATOM 699 O O . SER A 1 88 ? 4.595 7.227 -7.128 1.00 97.44 88 SER A O 1
ATOM 701 N N . VAL A 1 89 ? 5.095 8.948 -5.779 1.00 97.31 89 VAL A N 1
ATOM 702 C CA . VAL A 1 89 ? 6.314 9.336 -6.509 1.00 97.31 89 VAL A CA 1
ATOM 703 C C . VAL A 1 89 ? 7.365 8.229 -6.447 1.00 97.31 89 VAL A C 1
ATOM 705 O O . VAL A 1 89 ? 7.907 7.846 -7.482 1.00 97.31 89 VAL A O 1
ATOM 708 N N . VAL A 1 90 ? 7.626 7.673 -5.259 1.00 96.06 90 VAL A N 1
ATOM 709 C CA . VAL A 1 90 ? 8.575 6.560 -5.095 1.00 96.06 90 VAL A CA 1
ATOM 710 C C . VAL A 1 90 ? 8.148 5.361 -5.941 1.00 96.06 90 VAL A C 1
ATOM 712 O O . VAL A 1 90 ? 8.972 4.788 -6.652 1.00 96.06 90 VAL A O 1
ATOM 715 N N . PHE A 1 91 ? 6.859 5.013 -5.925 1.00 93.88 91 PHE A N 1
ATOM 716 C CA . PHE A 1 91 ? 6.311 3.944 -6.755 1.00 93.88 91 PHE A CA 1
ATOM 717 C C . PHE A 1 91 ? 6.520 4.214 -8.251 1.00 93.88 91 PHE A C 1
ATOM 719 O O . PHE A 1 91 ? 7.064 3.363 -8.955 1.00 93.88 91 PHE A O 1
ATOM 726 N N . GLY A 1 92 ? 6.154 5.406 -8.731 1.00 95.69 92 GLY A N 1
ATOM 727 C CA . GLY A 1 92 ? 6.312 5.788 -10.135 1.00 95.69 92 GLY A CA 1
ATOM 728 C C . GLY A 1 92 ? 7.765 5.726 -10.605 1.00 95.69 92 GLY A C 1
ATOM 729 O O . GLY A 1 92 ? 8.038 5.180 -11.672 1.00 95.69 92 GLY A O 1
ATOM 730 N N . VAL A 1 93 ? 8.711 6.200 -9.786 1.00 94.94 93 VAL A N 1
ATOM 731 C CA . VAL A 1 93 ? 10.151 6.115 -10.080 1.00 94.94 93 VAL A CA 1
ATOM 732 C C . VAL A 1 93 ? 10.616 4.662 -10.147 1.00 94.94 93 VAL A C 1
ATOM 734 O O . VAL A 1 93 ? 11.229 4.267 -11.135 1.00 94.94 93 VAL A O 1
ATOM 737 N N . LEU A 1 94 ? 10.316 3.844 -9.135 1.00 92.00 94 LEU A N 1
ATOM 738 C CA . LEU A 1 94 ? 10.783 2.455 -9.088 1.00 92.00 94 LEU A CA 1
ATOM 739 C C . LEU A 1 94 ? 10.243 1.633 -10.261 1.00 92.00 94 LEU A C 1
ATOM 741 O O . LEU A 1 94 ? 11.010 0.971 -10.961 1.00 92.00 94 LEU A O 1
ATOM 745 N N . ILE A 1 95 ? 8.934 1.699 -10.508 1.00 91.31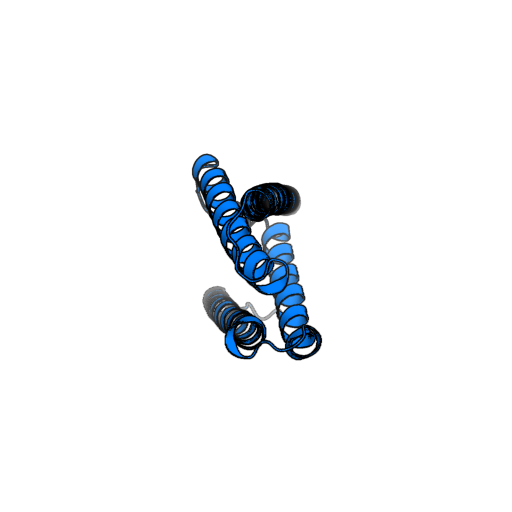 95 ILE A N 1
ATOM 746 C CA . ILE A 1 95 ? 8.307 0.940 -11.592 1.00 91.31 95 ILE A CA 1
ATOM 747 C C . ILE A 1 95 ? 8.717 1.496 -12.959 1.00 91.31 95 ILE A C 1
ATOM 749 O O . ILE A 1 95 ? 8.983 0.719 -13.875 1.00 91.31 95 ILE A O 1
ATOM 753 N N . GLY A 1 96 ? 8.849 2.816 -13.101 1.00 93.12 96 GLY A N 1
ATOM 754 C CA . GLY A 1 96 ? 9.350 3.426 -14.331 1.00 93.12 96 GLY A CA 1
ATOM 755 C C . GLY A 1 96 ? 10.784 3.004 -14.661 1.00 93.12 96 GLY A C 1
ATOM 756 O O . GLY A 1 96 ? 11.064 2.675 -15.811 1.00 93.12 96 GLY A O 1
ATOM 757 N N . LEU A 1 97 ? 11.677 2.914 -13.665 1.00 91.94 97 LEU A N 1
ATOM 758 C CA . LEU A 1 97 ? 13.033 2.382 -13.854 1.00 91.94 97 LEU A CA 1
ATOM 759 C C . LEU A 1 97 ? 13.007 0.907 -14.275 1.00 91.94 97 LEU A C 1
ATOM 761 O O . LEU A 1 97 ? 13.706 0.522 -15.210 1.00 91.94 97 LEU A O 1
ATOM 765 N N . ILE A 1 98 ? 12.173 0.082 -13.637 1.00 88.56 98 ILE A N 1
ATOM 766 C CA . ILE A 1 98 ? 12.012 -1.330 -14.021 1.00 88.56 98 ILE A CA 1
ATOM 767 C C . ILE A 1 98 ? 11.526 -1.444 -15.473 1.00 88.56 98 ILE A C 1
ATOM 769 O O . ILE A 1 98 ? 12.071 -2.228 -16.252 1.00 88.56 98 ILE A O 1
ATOM 773 N N . ASN A 1 99 ? 10.535 -0.641 -15.862 1.00 89.31 99 ASN A N 1
ATOM 774 C CA . ASN A 1 99 ? 10.001 -0.621 -17.222 1.00 89.31 99 ASN A CA 1
ATOM 775 C C . ASN A 1 99 ? 11.035 -0.126 -18.242 1.00 89.31 99 ASN A C 1
ATOM 777 O O . ASN A 1 99 ? 11.093 -0.660 -19.348 1.00 89.31 99 ASN A O 1
ATOM 781 N N . MET A 1 100 ? 11.885 0.834 -17.877 1.00 93.00 100 MET A N 1
ATOM 782 C CA . MET A 1 100 ? 13.002 1.284 -18.711 1.00 93.00 100 MET A CA 1
ATOM 783 C C . MET A 1 100 ? 13.980 0.138 -19.000 1.00 93.00 100 MET A C 1
ATOM 785 O O . MET A 1 100 ? 14.338 -0.096 -20.155 1.00 93.00 100 MET A O 1
ATOM 789 N N . PHE A 1 101 ? 14.389 -0.615 -17.975 1.00 90.06 101 PHE A N 1
ATOM 790 C CA . PHE A 1 101 ? 15.291 -1.754 -18.168 1.00 90.06 101 PHE A CA 1
ATOM 791 C C . PHE A 1 101 ? 14.649 -2.883 -18.978 1.00 90.06 101 PHE A C 1
ATOM 793 O O . PHE A 1 101 ? 15.326 -3.498 -19.796 1.00 90.06 101 PHE A O 1
ATOM 800 N N . ARG A 1 102 ? 13.350 -3.136 -18.788 1.00 87.31 102 ARG A N 1
ATOM 801 C CA . ARG A 1 102 ? 12.637 -4.227 -19.470 1.00 87.31 102 ARG A CA 1
ATOM 802 C C . ARG A 1 102 ? 12.252 -3.914 -20.913 1.00 87.31 102 ARG A C 1
ATOM 804 O O . ARG A 1 102 ? 12.353 -4.792 -21.760 1.00 87.31 102 ARG A O 1
ATOM 811 N N . TYR A 1 103 ? 11.786 -2.698 -21.185 1.00 88.00 103 TYR A N 1
ATOM 812 C CA . TYR A 1 103 ? 11.153 -2.350 -22.462 1.00 88.00 103 TYR A CA 1
ATOM 813 C C . TYR A 1 103 ? 11.928 -1.314 -23.277 1.00 88.00 103 TYR A C 1
ATOM 815 O O . TYR A 1 103 ? 11.639 -1.138 -24.456 1.00 88.00 103 TYR A O 1
ATOM 823 N N . GLN A 1 104 ? 12.895 -0.617 -22.673 1.00 89.00 104 GLN A N 1
ATOM 824 C CA . GLN A 1 104 ? 13.640 0.471 -23.321 1.00 89.00 104 GLN A CA 1
ATOM 825 C C . GLN A 1 104 ? 15.155 0.233 -23.328 1.00 89.00 104 GLN A C 1
ATOM 827 O O . GLN A 1 104 ? 15.928 1.177 -23.478 1.00 89.00 104 GLN A O 1
ATOM 832 N N . ASN A 1 105 ? 15.599 -1.016 -23.146 1.00 90.38 105 ASN A N 1
ATOM 833 C CA . ASN A 1 105 ? 17.016 -1.400 -23.133 1.00 90.38 105 ASN A CA 1
ATOM 834 C C . ASN A 1 105 ? 17.874 -0.556 -22.168 1.00 90.38 105 ASN A C 1
ATOM 836 O O . ASN A 1 105 ? 19.042 -0.285 -22.437 1.00 90.38 105 ASN A O 1
ATOM 840 N N . GLY A 1 106 ? 17.283 -0.097 -21.058 1.00 90.25 106 GLY A N 1
ATOM 841 C CA . GLY A 1 106 ? 17.970 0.718 -20.054 1.00 90.25 106 GLY A CA 1
ATOM 842 C C . GLY A 1 106 ? 18.213 2.179 -20.451 1.00 90.25 106 GLY A C 1
ATOM 843 O O . GLY A 1 106 ? 18.945 2.875 -19.750 1.00 90.25 106 GLY A O 1
ATOM 844 N N . GLN A 1 107 ? 17.626 2.667 -21.547 1.00 91.69 107 GLN A N 1
ATOM 845 C CA . GLN A 1 107 ? 17.799 4.053 -21.978 1.00 91.69 107 GLN A CA 1
ATOM 846 C C . GLN A 1 107 ? 16.859 5.000 -21.235 1.00 91.69 107 GLN A C 1
ATOM 848 O O . GLN A 1 107 ? 15.646 4.980 -21.442 1.00 91.69 107 GLN A O 1
ATOM 853 N N . PHE A 1 108 ? 17.432 5.893 -20.428 1.00 93.38 108 PHE A N 1
ATOM 854 C CA . PHE A 1 108 ? 16.671 6.968 -19.803 1.00 93.38 108 PHE A CA 1
ATOM 855 C C . PHE A 1 108 ? 16.368 8.062 -20.833 1.00 93.38 108 PHE A C 1
ATOM 857 O O . PHE A 1 108 ? 17.265 8.753 -21.313 1.00 93.38 108 PHE A O 1
ATOM 864 N N . ASN A 1 109 ? 15.095 8.209 -21.189 1.00 93.50 109 ASN A N 1
ATOM 865 C CA . ASN A 1 109 ? 14.615 9.156 -22.195 1.00 93.50 109 ASN A CA 1
ATOM 866 C C . ASN A 1 109 ? 13.267 9.773 -21.765 1.00 93.50 109 ASN A C 1
ATOM 868 O O . ASN A 1 109 ? 12.731 9.469 -20.695 1.00 93.50 109 ASN A O 1
ATOM 872 N N . GLY A 1 110 ? 12.684 10.615 -22.624 1.00 93.56 110 GLY A N 1
ATOM 873 C CA . GLY A 1 110 ? 11.386 11.242 -22.355 1.00 93.56 110 GLY A CA 1
ATOM 874 C C . GLY A 1 110 ? 10.242 10.244 -22.125 1.00 93.56 110 GLY A C 1
ATOM 875 O O . GLY A 1 110 ? 9.369 10.508 -21.304 1.00 93.56 110 GLY A O 1
ATOM 876 N N . LEU A 1 111 ? 10.266 9.072 -22.769 1.00 92.06 111 LEU A N 1
ATOM 877 C CA . LEU A 1 111 ? 9.260 8.026 -22.560 1.00 92.06 111 LEU A CA 1
ATOM 878 C C . LEU A 1 111 ? 9.365 7.422 -21.153 1.00 92.06 111 LEU A C 1
ATOM 880 O O . LEU A 1 111 ? 8.344 7.201 -20.506 1.00 92.06 111 LEU A O 1
ATOM 884 N N . THR A 1 112 ? 10.584 7.199 -20.651 1.00 93.50 112 THR A N 1
ATOM 885 C CA . THR A 1 112 ? 10.806 6.789 -19.255 1.00 93.50 112 THR A CA 1
ATOM 886 C C . THR A 1 112 ? 10.230 7.824 -18.285 1.00 93.50 112 THR A C 1
ATOM 888 O O . THR A 1 112 ? 9.460 7.452 -17.399 1.00 93.50 112 THR A O 1
ATOM 891 N N . MET A 1 113 ? 10.508 9.116 -18.490 1.00 95.06 113 MET A N 1
ATOM 892 C CA . MET A 1 113 ? 9.979 10.188 -17.633 1.00 95.06 113 MET A CA 1
ATOM 893 C C . MET A 1 113 ? 8.446 10.240 -17.640 1.00 95.06 113 MET A C 1
ATOM 895 O O . MET A 1 113 ? 7.831 10.260 -16.577 1.00 95.06 113 MET A O 1
ATOM 899 N N . VAL A 1 114 ? 7.825 10.189 -18.824 1.00 95.25 114 VAL A N 1
ATOM 900 C CA . VAL A 1 114 ? 6.359 10.164 -18.961 1.00 95.25 114 VAL A CA 1
ATOM 901 C C . VAL A 1 114 ? 5.770 8.939 -18.263 1.00 95.25 114 VAL A C 1
ATOM 903 O O . VAL A 1 114 ? 4.784 9.067 -17.540 1.00 95.25 114 VAL A O 1
ATOM 906 N N . SER A 1 115 ? 6.395 7.767 -18.411 1.00 93.75 115 SER A N 1
ATOM 907 C CA . SER A 1 115 ? 5.930 6.546 -17.747 1.00 93.75 115 SER A CA 1
ATOM 908 C C . SER A 1 115 ? 5.965 6.665 -16.220 1.00 93.75 115 SER A C 1
ATOM 910 O O . SER A 1 115 ? 4.988 6.312 -15.565 1.00 93.75 115 SER A O 1
ATOM 912 N N . MET A 1 116 ? 7.035 7.235 -15.649 1.00 96.31 116 MET A N 1
ATOM 913 C CA . MET A 1 116 ? 7.147 7.481 -14.208 1.00 96.31 116 MET A CA 1
ATOM 914 C C . MET A 1 116 ? 6.053 8.428 -13.716 1.00 96.31 116 MET A C 1
ATOM 916 O O . MET A 1 116 ? 5.440 8.171 -12.682 1.00 96.31 116 MET A O 1
ATOM 920 N N . SER A 1 117 ? 5.793 9.510 -14.459 1.00 96.19 117 SER A N 1
ATOM 921 C CA . SER A 1 117 ? 4.761 10.486 -14.106 1.00 96.19 117 SER A CA 1
ATOM 922 C C . SER A 1 117 ? 3.360 9.880 -14.134 1.00 96.19 117 SER A C 1
ATOM 924 O O . SER A 1 117 ? 2.605 10.082 -13.187 1.00 96.19 117 SER A O 1
ATOM 926 N N . ILE A 1 118 ? 3.022 9.109 -15.175 1.00 96.88 118 ILE A N 1
ATOM 927 C CA . ILE A 1 118 ? 1.718 8.434 -15.278 1.00 96.88 118 ILE A CA 1
ATOM 928 C C . ILE A 1 118 ? 1.536 7.459 -14.112 1.00 96.88 118 ILE A C 1
ATOM 930 O O . ILE A 1 118 ? 0.543 7.547 -13.396 1.00 96.88 118 ILE A O 1
ATOM 934 N N . LEU A 1 119 ? 2.528 6.601 -13.857 1.00 96.31 119 LEU A N 1
ATOM 935 C CA . LEU A 1 119 ? 2.474 5.616 -12.772 1.00 96.31 119 LEU A CA 1
ATOM 936 C C . LEU A 1 119 ? 2.367 6.269 -11.388 1.00 96.31 119 LEU A C 1
ATOM 938 O O . LEU A 1 119 ? 1.657 5.761 -10.521 1.00 96.31 119 LEU A O 1
ATOM 942 N N . ALA A 1 120 ? 3.045 7.400 -11.170 1.00 97.38 120 ALA A N 1
ATOM 943 C CA . ALA A 1 120 ? 2.917 8.156 -9.929 1.00 97.38 120 ALA A CA 1
ATOM 944 C C . ALA A 1 120 ? 1.502 8.732 -9.763 1.00 97.38 120 ALA A C 1
ATOM 946 O O . ALA A 1 120 ? 0.901 8.593 -8.701 1.00 97.38 120 ALA A O 1
ATOM 947 N N . VAL A 1 121 ? 0.932 9.336 -10.810 1.00 97.94 121 VAL A N 1
ATOM 948 C CA . VAL A 1 121 ? -0.435 9.882 -10.759 1.00 97.94 121 VAL A CA 1
ATOM 949 C C . VAL A 1 121 ? -1.462 8.775 -10.516 1.00 97.94 121 VAL A C 1
ATOM 951 O O . VAL A 1 121 ? -2.320 8.920 -9.646 1.00 97.94 121 VAL A O 1
ATOM 954 N N . GLU A 1 122 ? -1.352 7.648 -11.220 1.00 96.56 122 GLU A N 1
ATOM 955 C CA . GLU A 1 122 ? -2.217 6.481 -11.020 1.00 96.56 122 GLU A CA 1
ATOM 956 C C . GLU A 1 122 ? -2.136 5.957 -9.582 1.00 96.56 122 GLU A C 1
ATOM 958 O O . GLU A 1 122 ? -3.166 5.771 -8.928 1.00 96.56 122 GLU A O 1
ATOM 963 N N . ALA A 1 123 ? -0.922 5.783 -9.050 1.00 96.00 123 ALA A N 1
ATOM 964 C CA . ALA A 1 123 ? -0.722 5.340 -7.676 1.00 96.00 123 ALA A CA 1
ATOM 965 C C . ALA A 1 123 ? -1.327 6.322 -6.663 1.00 96.00 123 ALA A C 1
ATOM 967 O O . ALA A 1 123 ? -1.985 5.896 -5.714 1.00 96.00 123 ALA A O 1
ATOM 968 N N . PHE A 1 124 ? -1.164 7.632 -6.871 1.00 97.31 124 PHE A N 1
ATOM 969 C CA . PHE A 1 124 ? -1.747 8.648 -5.995 1.00 97.31 124 PHE A CA 1
ATOM 970 C C . PHE A 1 124 ? -3.279 8.579 -5.977 1.00 97.31 124 PHE A C 1
ATOM 972 O O . PHE A 1 124 ? -3.888 8.611 -4.903 1.00 97.31 124 PHE A O 1
ATOM 979 N N . ILE A 1 125 ? -3.904 8.447 -7.152 1.00 97.56 125 ILE A N 1
ATOM 980 C CA . ILE A 1 125 ? -5.361 8.322 -7.287 1.00 97.56 125 ILE A CA 1
ATOM 981 C C . ILE A 1 125 ? -5.854 7.064 -6.567 1.00 97.56 125 ILE A C 1
ATOM 983 O O . ILE A 1 125 ? -6.803 7.143 -5.788 1.00 97.56 125 ILE A O 1
ATOM 987 N N . LEU A 1 126 ? -5.195 5.921 -6.776 1.00 95.69 126 LEU A N 1
ATOM 988 C CA . LEU A 1 126 ? -5.579 4.651 -6.155 1.00 95.69 126 LEU A CA 1
ATOM 989 C C . LEU A 1 126 ? -5.445 4.682 -4.631 1.00 95.69 126 LEU A C 1
ATOM 991 O O . LEU A 1 126 ? -6.369 4.267 -3.933 1.00 95.69 126 LEU A O 1
ATOM 995 N N . ILE A 1 127 ? -4.331 5.202 -4.107 1.00 94.38 127 ILE A N 1
ATOM 996 C CA . ILE A 1 127 ? -4.111 5.328 -2.660 1.00 94.38 127 ILE A CA 1
ATOM 997 C C . ILE A 1 127 ? -5.163 6.258 -2.043 1.00 94.38 127 ILE A C 1
ATOM 999 O O . ILE A 1 127 ? -5.767 5.920 -1.024 1.00 94.38 127 ILE A O 1
ATOM 1003 N N . SER A 1 128 ? -5.441 7.393 -2.689 1.00 93.75 128 SER A N 1
ATOM 1004 C CA . SER A 1 128 ? -6.446 8.354 -2.222 1.00 93.75 128 SER A CA 1
ATOM 1005 C C . SER A 1 128 ? -7.857 7.758 -2.230 1.00 93.75 128 SER A C 1
ATOM 1007 O O . SER A 1 128 ? -8.600 7.914 -1.260 1.00 93.75 128 SER A O 1
ATOM 1009 N N . ALA A 1 129 ? -8.223 7.039 -3.294 1.00 94.94 129 ALA A N 1
ATOM 1010 C CA . ALA A 1 129 ? -9.513 6.366 -3.403 1.00 94.94 129 ALA A CA 1
ATOM 1011 C C . ALA A 1 129 ? -9.668 5.266 -2.343 1.00 94.94 129 ALA A C 1
ATOM 1013 O O . ALA A 1 129 ? -10.695 5.204 -1.667 1.00 94.94 129 ALA A O 1
ATOM 1014 N N . ALA A 1 130 ? -8.638 4.438 -2.148 1.00 91.38 130 ALA A N 1
ATOM 1015 C CA . ALA A 1 130 ? -8.633 3.408 -1.115 1.00 91.38 130 ALA A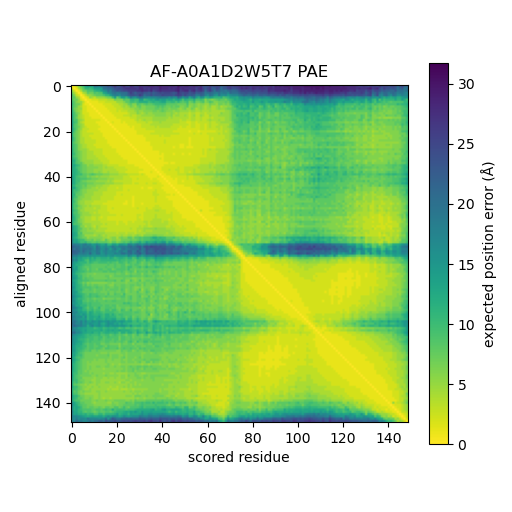 CA 1
ATOM 1016 C C . ALA A 1 130 ? -8.808 4.021 0.280 1.00 91.38 130 ALA A C 1
ATOM 1018 O O . ALA A 1 130 ? -9.648 3.566 1.056 1.00 91.38 130 ALA A O 1
ATOM 1019 N N . TRP A 1 131 ? -8.074 5.095 0.583 1.00 90.88 131 TRP A N 1
ATOM 1020 C CA . TRP A 1 131 ? -8.208 5.801 1.852 1.00 90.88 131 TRP A CA 1
ATOM 1021 C C . TRP A 1 131 ? -9.614 6.370 2.060 1.00 90.88 131 TRP A C 1
ATOM 1023 O O . TRP A 1 131 ? -10.190 6.164 3.125 1.00 90.88 131 TRP A O 1
ATOM 1033 N N . ALA A 1 132 ? -10.204 7.007 1.043 1.00 91.12 132 ALA A N 1
ATOM 1034 C CA . ALA A 1 132 ? -11.565 7.537 1.122 1.00 91.12 132 ALA A CA 1
ATOM 1035 C C . ALA A 1 132 ? -12.605 6.433 1.392 1.00 91.12 132 ALA A C 1
ATOM 1037 O O . ALA A 1 132 ? -13.521 6.624 2.195 1.00 91.12 132 ALA A O 1
ATOM 1038 N N . VAL A 1 133 ? -12.446 5.259 0.768 1.00 92.06 133 VAL A N 1
ATOM 1039 C CA . VAL A 1 133 ? -13.299 4.087 1.027 1.00 92.06 133 VAL A CA 1
ATOM 1040 C C . VAL A 1 133 ? -13.156 3.618 2.475 1.00 92.06 133 VAL A C 1
ATOM 1042 O O . VAL A 1 133 ? -14.167 3.398 3.144 1.00 92.06 133 VAL A O 1
ATOM 1045 N N . PHE A 1 134 ? -11.930 3.493 2.987 1.00 89.94 134 PHE A N 1
ATOM 1046 C CA . PHE A 1 134 ? -11.703 3.061 4.368 1.00 89.94 134 PHE A CA 1
ATOM 1047 C C . PHE A 1 134 ? -12.175 4.088 5.402 1.00 89.94 134 PHE A C 1
ATOM 1049 O O . PHE A 1 134 ? -12.775 3.698 6.401 1.00 89.94 134 PHE A O 1
ATOM 1056 N N . GLU A 1 135 ? -11.996 5.385 5.149 1.00 88.44 135 GLU A N 1
ATOM 1057 C CA . GLU A 1 135 ? -12.559 6.457 5.977 1.00 88.44 135 GLU A CA 1
ATOM 1058 C C . GLU A 1 135 ? -14.090 6.369 6.019 1.00 88.44 135 GLU A C 1
ATOM 1060 O O . GLU A 1 135 ? -14.701 6.432 7.086 1.00 88.44 135 GLU A O 1
ATOM 1065 N N . TRP A 1 136 ? -14.735 6.180 4.869 1.00 89.81 136 TRP A N 1
ATOM 1066 C CA . TRP A 1 136 ? -16.186 6.043 4.813 1.00 89.81 136 TRP A CA 1
ATOM 1067 C C . TRP A 1 136 ? -16.690 4.797 5.555 1.00 89.81 136 TRP A C 1
ATOM 1069 O O . TRP A 1 136 ? -17.672 4.880 6.300 1.00 89.81 136 TRP A O 1
ATOM 1079 N N . LEU A 1 137 ? -16.008 3.656 5.403 1.00 90.56 137 LEU A N 1
ATOM 1080 C CA . LEU A 1 137 ? -16.302 2.439 6.165 1.00 90.56 137 LEU A CA 1
ATOM 1081 C C . LEU A 1 137 ? -16.118 2.667 7.672 1.00 90.56 137 LEU A C 1
ATOM 1083 O O . LEU A 1 137 ? -16.962 2.230 8.452 1.00 90.56 137 LEU A O 1
ATOM 1087 N N . SER A 1 138 ? -15.076 3.403 8.069 1.00 90.12 138 SER A N 1
ATOM 1088 C CA . SER A 1 138 ? -14.799 3.733 9.471 1.00 90.12 138 SER A CA 1
ATOM 1089 C C . SER A 1 138 ? -15.879 4.577 10.107 1.00 90.12 138 SER A C 1
ATOM 1091 O O . SER A 1 138 ? -16.426 4.185 11.134 1.00 90.12 138 SER A O 1
ATOM 1093 N N . LYS A 1 139 ? -16.285 5.667 9.456 1.00 89.31 139 LYS A N 1
ATOM 1094 C CA . LYS A 1 139 ? -17.384 6.511 9.946 1.00 89.31 139 LYS A CA 1
ATOM 1095 C C . LYS A 1 139 ? -18.687 5.731 10.095 1.00 89.31 139 LYS A C 1
ATOM 1097 O O . LYS A 1 139 ? -19.430 5.941 11.049 1.00 89.31 139 LYS A O 1
ATOM 1102 N N . ARG A 1 140 ? -18.964 4.805 9.171 1.00 88.75 140 ARG A N 1
ATOM 1103 C CA . ARG A 1 140 ? -20.123 3.904 9.272 1.00 88.75 140 ARG A CA 1
ATOM 1104 C C . ARG A 1 140 ? -20.004 2.929 10.442 1.00 88.75 140 ARG A C 1
ATOM 1106 O O . ARG A 1 140 ? -21.013 2.651 11.082 1.00 88.75 140 ARG A O 1
ATOM 1113 N N . GLY A 1 141 ? -18.810 2.398 10.694 1.00 86.50 141 GLY A N 1
ATOM 1114 C CA . GLY A 1 141 ? -18.525 1.533 11.839 1.00 86.50 141 GLY A CA 1
ATOM 1115 C C . GLY A 1 141 ? -18.742 2.248 13.171 1.00 86.50 141 GLY A C 1
ATOM 1116 O O . GLY A 1 141 ? -19.483 1.752 14.015 1.00 86.50 141 GLY A O 1
ATOM 1117 N N . GLU A 1 142 ? -18.183 3.452 13.314 1.00 86.50 142 GLU A N 1
ATOM 1118 C CA . GLU A 1 142 ? -18.343 4.300 14.505 1.00 86.50 142 GLU A CA 1
ATOM 1119 C C . GLU A 1 142 ? -19.819 4.607 14.784 1.00 86.50 142 GLU A C 1
ATOM 1121 O O . GLU A 1 142 ? -20.303 4.373 15.887 1.00 86.50 142 GLU A O 1
ATOM 1126 N N . GLN A 1 143 ? -20.572 5.066 13.777 1.00 86.19 143 GLN A N 1
ATOM 1127 C CA . GLN A 1 143 ? -21.996 5.393 13.933 1.00 86.19 143 GLN A CA 1
ATOM 1128 C C . GLN A 1 143 ? -22.836 4.206 14.416 1.00 86.19 143 GLN A C 1
ATOM 1130 O O . GLN A 1 143 ? -23.745 4.388 15.222 1.00 86.19 143 GLN A O 1
ATOM 1135 N N . LYS A 1 144 ? -22.544 2.990 13.941 1.00 84.56 144 LYS A N 1
ATOM 1136 C CA . LYS A 1 144 ? -23.241 1.783 14.406 1.00 84.56 144 LYS A CA 1
ATOM 1137 C C . LYS A 1 144 ? -22.979 1.523 15.886 1.00 84.56 144 LYS A C 1
ATOM 1139 O O . LYS A 1 144 ? -23.925 1.275 16.618 1.00 84.56 144 LYS A O 1
ATOM 1144 N N . GLN A 1 145 ? -21.731 1.665 16.332 1.00 80.06 145 GLN A N 1
ATOM 1145 C CA . GLN A 1 145 ? -21.374 1.488 17.742 1.00 80.06 145 GLN A CA 1
ATOM 1146 C C . GLN A 1 145 ? -22.007 2.55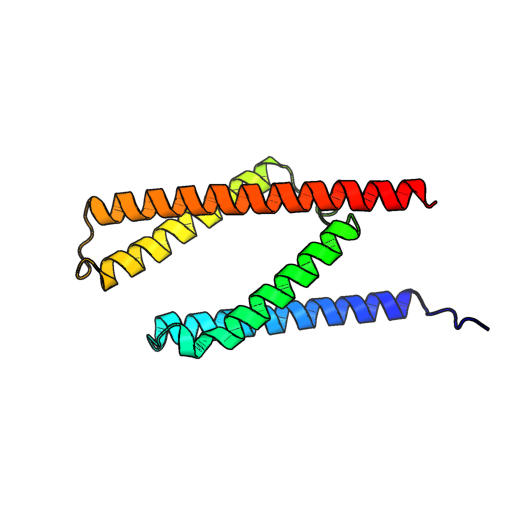1 18.650 1.00 80.06 145 GLN A C 1
ATOM 1148 O O . GLN A 1 145 ? -22.372 2.243 19.778 1.00 80.06 145 GLN A O 1
ATOM 1153 N N . PHE A 1 146 ? -22.163 3.792 18.178 1.00 76.62 146 PHE A N 1
ATOM 1154 C CA . PHE A 1 146 ? -22.858 4.835 18.941 1.00 76.62 146 PHE A CA 1
ATOM 1155 C C . PHE A 1 146 ? -24.371 4.613 19.043 1.00 76.62 146 PHE A C 1
ATOM 1157 O O . PHE A 1 146 ? -24.953 4.993 20.048 1.00 76.62 146 PHE A O 1
ATOM 1164 N N . ASN A 1 147 ? -25.005 4.017 18.029 1.00 74.12 147 ASN A N 1
ATOM 1165 C CA . ASN A 1 147 ? -26.452 3.770 18.024 1.00 74.12 147 ASN A CA 1
ATOM 1166 C C . ASN A 1 147 ? -26.862 2.478 18.761 1.00 74.12 147 ASN A C 1
ATOM 1168 O O . ASN A 1 147 ? -28.045 2.287 19.029 1.00 74.12 147 ASN A O 1
ATOM 1172 N N . GLU A 1 148 ? -25.915 1.571 19.021 1.00 66.06 148 GLU A N 1
ATOM 1173 C CA . GLU A 1 148 ? -26.136 0.303 19.736 1.00 66.06 148 GLU A CA 1
ATOM 1174 C C . GLU A 1 148 ? -25.858 0.396 21.253 1.00 66.06 148 GLU A C 1
ATOM 1176 O O . GLU A 1 148 ? -26.176 -0.551 21.976 1.00 66.06 148 GLU A O 1
ATOM 1181 N N . ASN A 1 149 ? -25.297 1.517 21.729 1.00 52.84 149 ASN A N 1
ATOM 1182 C CA . ASN A 1 149 ? -25.073 1.839 23.149 1.00 52.84 149 ASN A CA 1
ATOM 1183 C C . ASN A 1 149 ? -26.158 2.777 23.691 1.00 52.84 149 ASN A C 1
ATOM 1185 O O . ASN A 1 149 ? -26.493 2.639 24.889 1.00 52.84 149 ASN A O 1
#

Nearest PDB structures (foldseek):
  3t6g-assembly2_D  TM=3.175E-01  e=5.825E-01  Homo sapiens
  4u9l-assembly1_A  TM=2.730E-01  e=4.433E+00  Thermus thermophilus HB8
  3ja6-assembly1_I  TM=3.089E-01  e=8.414E+00  Escherichia coli

Sequence (149 aa):
MKAVKDERIEKIENKYGAHAFIIISALLISSALFKSLILNLPFKEYLTETIIFLIGTGYYAIRIANAGLFHTVKESKIYIIISFAVTSVVFGVLIGLINMFRYQNGQFNGLTMVSMSILAVEAFILISAAWAVFEWLSKRGEQKQFNEN

Radius of gyration: 20.0 Å; Cα contacts (8 Å, |Δi|>4): 106; chains: 1; bounding box: 44×36×56 Å

pLDDT: mean 88.56, std 9.77, range [45.22, 97.94]

Foldseek 3Di:
DPPPDPPVVVVVVVVVVVVVLVVLLVVLVVVQCCCCPVVVHDCVVSVVSVVVNCVSVVVVLLVCLLQLNLPVPPDDVVVVLVVLLVVLLVQLLVVLQVCCVVPVVRDDDPVSVVSSVVSSVVSSVVSVVVSVVSNVSSVVNVVVVVVVD

Mean predicted aligned error: 6.91 Å

Secondary structure (DSSP, 8-state):
------HHHHHHHHHHHHHHHHHHHHHHHHHHHIIIIIS---GGGGHHHHHHHHHHHHHHHHHHHHTT-TT-S---HHHHHHHHHHHHHHHHHHHHHHHHHHHSTT---HHHHHHHHHHHHHHHHHHHHHHHHHHHHHHHHHHHHHH--